Protein AF-A0AAE1X468-F1 (afdb_monomer_lite)

pLDDT: mean 74.74, std 22.72, range [33.03, 98.75]

Structure (mmCIF, N/CA/C/O backbone):
data_AF-A0AAE1X468-F1
#
_entry.id   AF-A0AAE1X468-F1
#
loop_
_atom_site.group_PDB
_atom_site.id
_atom_site.type_symbol
_atom_site.label_atom_id
_atom_site.label_alt_id
_atom_site.label_comp_id
_atom_site.label_asym_id
_atom_site.label_entity_id
_atom_site.label_seq_id
_atom_site.pdbx_PDB_ins_code
_atom_site.Cartn_x
_atom_site.Cartn_y
_atom_site.Cartn_z
_atom_site.occupancy
_atom_site.B_iso_or_equiv
_atom_site.auth_seq_id
_atom_site.auth_comp_id
_atom_site.auth_asym_id
_atom_site.auth_atom_id
_atom_site.pdbx_PDB_model_num
ATOM 1 N N . MET A 1 1 ? 7.692 57.044 27.450 1.00 42.44 1 MET A N 1
ATOM 2 C CA . MET A 1 1 ? 6.744 56.563 26.422 1.00 42.44 1 MET A CA 1
ATOM 3 C C . MET A 1 1 ? 7.397 55.374 25.726 1.00 42.44 1 MET A C 1
ATOM 5 O O . MET A 1 1 ? 8.553 55.527 25.346 1.00 42.44 1 MET A O 1
ATOM 9 N N . PRO A 1 2 ? 6.760 54.193 25.669 1.00 42.44 2 PRO A N 1
ATOM 10 C CA . PRO A 1 2 ? 7.365 52.987 25.099 1.00 42.44 2 PRO A CA 1
ATOM 11 C C . PRO A 1 2 ? 7.302 52.992 23.558 1.00 42.44 2 PRO A C 1
ATOM 13 O O . PRO A 1 2 ? 6.478 53.716 22.995 1.00 42.44 2 PRO A O 1
ATOM 16 N N . PRO A 1 3 ? 8.152 52.208 22.867 1.00 44.03 3 PRO A N 1
ATOM 17 C CA . PRO A 1 3 ? 8.140 52.124 21.415 1.00 44.03 3 PRO A CA 1
ATOM 18 C C . PRO A 1 3 ? 6.910 51.351 20.923 1.00 44.03 3 PRO A C 1
ATOM 20 O O . PRO A 1 3 ? 6.504 50.328 21.472 1.00 44.03 3 PRO A O 1
ATOM 23 N N . GLN A 1 4 ? 6.324 51.896 19.870 1.00 41.28 4 GLN A N 1
ATOM 24 C CA . GLN A 1 4 ? 5.120 51.452 19.186 1.00 41.28 4 GLN A CA 1
ATOM 25 C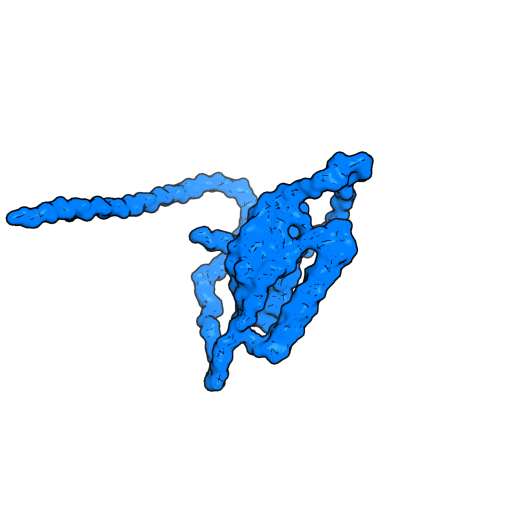 C . GLN A 1 4 ? 5.493 50.375 18.157 1.00 41.28 4 GLN A C 1
ATOM 27 O O . GLN A 1 4 ? 6.136 50.672 17.154 1.00 41.28 4 GLN A O 1
ATOM 32 N N . TRP A 1 5 ? 5.113 49.123 18.421 1.00 39.06 5 TRP A N 1
ATOM 33 C CA . TRP A 1 5 ? 5.248 48.016 17.472 1.00 39.06 5 TRP A CA 1
ATOM 34 C C . TRP A 1 5 ? 4.042 48.006 16.535 1.00 39.06 5 TRP A C 1
ATOM 36 O O . TRP A 1 5 ? 2.904 47.816 16.961 1.00 39.06 5 TRP A O 1
ATOM 46 N N . THR A 1 6 ? 4.288 48.247 15.252 1.00 44.56 6 THR A N 1
ATOM 47 C CA . THR A 1 6 ? 3.275 48.179 14.198 1.00 44.56 6 THR A CA 1
ATOM 48 C C . THR A 1 6 ? 3.091 46.714 13.799 1.00 44.56 6 THR A C 1
ATOM 50 O O . THR A 1 6 ? 4.005 46.097 13.258 1.00 44.56 6 THR A O 1
ATOM 53 N N . PHE A 1 7 ? 1.921 46.137 14.074 1.00 41.81 7 PHE A N 1
ATOM 54 C CA . PHE A 1 7 ? 1.548 44.818 13.563 1.00 41.81 7 PHE A CA 1
ATOM 55 C C . PHE A 1 7 ? 1.108 44.958 12.102 1.00 41.81 7 PHE A C 1
ATOM 57 O O . PHE A 1 7 ? 0.052 45.523 11.818 1.00 41.81 7 PHE A O 1
ATOM 64 N N . ILE A 1 8 ? 1.914 44.459 11.165 1.00 43.56 8 ILE A N 1
ATOM 65 C CA . ILE A 1 8 ? 1.507 44.319 9.763 1.00 43.56 8 ILE A CA 1
ATOM 66 C C . ILE A 1 8 ? 0.597 43.088 9.684 1.00 43.56 8 ILE A C 1
ATOM 68 O O . ILE A 1 8 ? 1.064 41.953 9.751 1.00 43.56 8 ILE A O 1
ATOM 72 N N . CYS A 1 9 ? -0.714 43.311 9.574 1.00 38.06 9 CYS A N 1
ATOM 73 C CA . CYS A 1 9 ? -1.663 42.267 9.194 1.00 38.06 9 CYS A CA 1
ATOM 74 C C . CYS A 1 9 ? -1.427 41.920 7.720 1.00 38.06 9 CYS A C 1
ATOM 76 O O . CYS A 1 9 ? -1.774 42.700 6.835 1.00 38.06 9 CYS A O 1
ATOM 78 N N . LEU A 1 10 ? -0.812 40.769 7.453 1.00 35.97 10 LEU A N 1
ATOM 79 C CA . LEU A 1 10 ? -0.697 40.236 6.102 1.00 35.97 10 LEU A CA 1
ATOM 80 C C . LEU A 1 10 ? -2.030 39.570 5.733 1.00 35.97 10 LEU A C 1
ATOM 82 O O . LEU A 1 10 ? -2.304 38.433 6.111 1.00 35.97 10 LEU A O 1
ATOM 86 N N . SER A 1 11 ? -2.885 40.307 5.033 1.00 38.88 11 SER A N 1
ATOM 87 C CA . SER A 1 11 ? -4.124 39.785 4.458 1.00 38.88 11 SER A CA 1
ATOM 88 C C . SER A 1 11 ? -3.787 38.791 3.341 1.00 38.88 11 SER A C 1
ATOM 90 O O . SER A 1 11 ? -3.246 39.181 2.307 1.00 38.88 11 SER A O 1
ATOM 92 N N . LEU A 1 12 ? -4.108 37.510 3.531 1.00 35.50 12 LEU A N 1
ATOM 93 C CA . LEU A 1 12 ? -4.087 36.506 2.465 1.00 35.50 12 LEU A CA 1
ATOM 94 C C . LEU A 1 12 ? -5.173 36.846 1.434 1.00 35.50 12 LEU A C 1
ATOM 96 O O . LEU A 1 12 ? -6.367 36.751 1.713 1.00 35.50 12 LEU A O 1
ATOM 100 N N . ILE A 1 13 ? -4.754 37.258 0.238 1.00 43.00 13 ILE A N 1
ATOM 101 C CA . ILE A 1 13 ? -5.633 37.406 -0.923 1.00 43.00 13 ILE A CA 1
ATOM 102 C C . ILE A 1 13 ? -5.867 36.001 -1.490 1.00 43.00 13 ILE A C 1
ATOM 104 O O . ILE A 1 13 ? -4.967 35.420 -2.093 1.00 43.00 13 ILE A O 1
ATOM 108 N N . LEU A 1 14 ? -7.072 35.448 -1.312 1.00 38.28 14 LEU A N 1
ATOM 109 C CA . LEU A 1 14 ? -7.524 34.309 -2.114 1.00 38.28 14 LEU A CA 1
ATOM 110 C C . LEU A 1 14 ? -7.762 34.804 -3.547 1.00 38.28 14 LEU A C 1
ATOM 112 O O . LEU A 1 14 ? -8.761 35.465 -3.828 1.00 38.28 14 LEU A O 1
ATOM 116 N N . ALA A 1 15 ? -6.852 34.480 -4.463 1.00 37.88 15 ALA A N 1
ATOM 117 C CA . ALA A 1 15 ? -7.137 34.567 -5.887 1.00 37.88 15 ALA A CA 1
ATOM 118 C C . ALA A 1 15 ? -8.030 33.378 -6.270 1.00 37.88 15 ALA A C 1
ATOM 120 O O . ALA A 1 15 ? -7.581 32.234 -6.308 1.00 37.88 15 ALA A O 1
ATOM 121 N N . ALA A 1 16 ? -9.309 33.642 -6.534 1.00 39.78 16 ALA A N 1
ATOM 122 C CA . ALA A 1 16 ? -10.191 32.669 -7.161 1.00 39.78 16 ALA A CA 1
ATOM 123 C C . ALA A 1 16 ? -9.706 32.427 -8.599 1.00 39.78 16 ALA A C 1
ATOM 125 O O . ALA A 1 16 ? -9.829 33.302 -9.458 1.00 39.78 16 ALA A O 1
ATOM 126 N N . VAL A 1 17 ? -9.135 31.253 -8.870 1.00 41.22 17 VAL A N 1
ATOM 127 C CA . VAL A 1 17 ? -8.825 30.836 -10.240 1.00 41.22 17 VAL A CA 1
ATOM 128 C C . VAL A 1 17 ? -10.132 30.381 -10.882 1.00 41.22 17 VAL A C 1
ATOM 130 O O . VAL A 1 17 ? -10.684 29.340 -10.535 1.00 41.22 17 VAL A O 1
ATOM 133 N N . SER A 1 18 ? -10.656 31.195 -11.798 1.00 38.56 18 SER A N 1
ATOM 134 C CA . SER A 1 18 ? -11.776 30.821 -12.658 1.00 38.56 18 SER A CA 1
ATOM 135 C C . SER A 1 18 ? -11.296 29.745 -13.635 1.00 38.56 18 SER A C 1
ATOM 137 O O . SER A 1 18 ? -10.406 29.993 -14.449 1.00 38.56 18 SER A O 1
ATOM 139 N N . SER A 1 19 ? -11.833 28.530 -13.522 1.00 44.03 19 SER A N 1
ATOM 140 C CA . SER A 1 19 ? -11.523 27.438 -14.444 1.00 44.03 19 SER A CA 1
ATOM 141 C C . SER A 1 19 ? -12.116 27.741 -15.821 1.00 44.03 19 SER A C 1
ATOM 143 O O . SER A 1 19 ? -13.334 27.810 -15.979 1.00 44.03 19 SER A O 1
ATOM 145 N N . ALA A 1 20 ? -11.250 27.918 -16.818 1.00 38.88 20 ALA A N 1
ATOM 146 C CA . ALA A 1 20 ? -11.650 27.912 -18.217 1.00 38.88 20 ALA A CA 1
ATOM 147 C C . ALA A 1 20 ? -12.094 26.494 -18.625 1.00 38.88 20 ALA A C 1
ATOM 149 O O . ALA A 1 20 ? -11.427 25.507 -18.314 1.00 38.88 20 ALA A O 1
ATOM 150 N N . ASP A 1 21 ? -13.238 26.429 -19.306 1.00 43.47 21 ASP A N 1
ATOM 151 C CA . ASP A 1 21 ? -13.926 25.235 -19.806 1.00 43.47 21 ASP A CA 1
ATOM 152 C C . ASP A 1 21 ? -13.025 24.427 -20.764 1.00 43.47 21 ASP A C 1
ATOM 154 O O . ASP A 1 21 ? -12.811 24.817 -21.914 1.00 43.47 21 ASP A O 1
ATOM 158 N N . VAL A 1 22 ? -12.485 23.296 -20.297 1.00 41.78 22 VAL A N 1
ATOM 159 C CA . VAL A 1 22 ? -11.867 22.276 -21.157 1.00 41.78 22 VAL A CA 1
ATOM 160 C C . VAL A 1 22 ? -12.915 21.204 -21.428 1.00 41.78 22 VAL A C 1
ATOM 162 O O . VAL A 1 22 ? -13.177 20.327 -20.605 1.00 41.78 22 VAL A O 1
ATOM 165 N N . ARG A 1 23 ? -13.506 21.265 -22.622 1.00 43.75 23 ARG A N 1
ATOM 166 C CA . ARG A 1 23 ? -14.440 20.262 -23.141 1.00 43.75 23 ARG A CA 1
ATOM 167 C C . ARG A 1 23 ? -13.700 18.987 -23.547 1.00 43.75 23 ARG A C 1
ATOM 169 O O . ARG A 1 23 ? -13.441 18.753 -24.723 1.00 43.75 23 ARG A O 1
ATOM 176 N N . GLY A 1 24 ? -13.374 18.156 -22.565 1.00 38.41 24 GLY A N 1
ATOM 177 C CA . GLY A 1 24 ? -13.164 16.720 -22.743 1.00 38.41 24 GLY A CA 1
ATOM 178 C C . GLY A 1 24 ? -14.379 15.981 -22.188 1.00 38.41 24 GLY A C 1
ATOM 179 O O . GLY A 1 24 ? -14.951 16.426 -21.197 1.00 38.41 24 GLY A O 1
ATOM 180 N N . ALA A 1 25 ? -14.804 14.884 -22.817 1.00 45.06 25 ALA A N 1
ATOM 181 C CA . ALA A 1 25 ? -15.864 14.017 -22.302 1.00 45.06 25 ALA A CA 1
ATOM 182 C C . ALA A 1 25 ? -15.418 13.379 -20.971 1.00 45.06 25 ALA A C 1
ATOM 184 O O . ALA A 1 25 ? -14.915 12.259 -20.930 1.00 45.06 25 ALA A O 1
ATOM 185 N N . GLY A 1 26 ? -15.526 14.140 -19.884 1.00 39.47 26 GLY A N 1
ATOM 186 C CA . GLY A 1 26 ? -15.198 13.706 -18.542 1.00 39.47 26 GLY A CA 1
ATOM 187 C C . GLY A 1 26 ? -16.310 12.812 -18.028 1.00 39.47 26 GLY A C 1
ATOM 188 O O . GLY A 1 26 ? -17.446 13.256 -17.864 1.00 39.47 26 GLY A O 1
ATOM 189 N N . HIS A 1 27 ? -15.984 11.554 -17.747 1.00 47.38 27 HIS A N 1
ATOM 190 C CA . HIS A 1 27 ? -16.788 10.762 -16.831 1.00 47.38 27 HIS A CA 1
ATOM 191 C C . HIS A 1 27 ? -16.811 11.500 -15.491 1.00 47.38 27 HIS A C 1
ATOM 193 O O . HIS A 1 27 ? -15.817 11.532 -14.768 1.00 47.38 27 HIS A O 1
ATOM 199 N N . THR A 1 28 ? -17.934 12.139 -15.172 1.00 39.38 28 THR A N 1
ATOM 200 C CA . THR A 1 28 ? -18.161 12.718 -13.852 1.00 39.38 28 THR A CA 1
ATOM 201 C C . THR A 1 28 ? -18.255 11.566 -12.863 1.00 39.38 28 THR A C 1
ATOM 203 O O . THR A 1 28 ? -19.292 10.910 -12.778 1.00 39.38 28 THR A O 1
ATOM 206 N N . VAL A 1 29 ? -17.169 11.282 -12.144 1.00 52.25 29 VAL A N 1
ATOM 207 C CA . VAL A 1 29 ? -17.227 10.438 -10.950 1.00 52.25 29 VAL A CA 1
ATOM 208 C C . VAL A 1 29 ? -17.907 11.289 -9.879 1.00 52.25 29 VAL A C 1
ATOM 210 O O . VAL A 1 29 ? -17.339 12.312 -9.488 1.00 52.25 29 VAL A O 1
ATOM 213 N N . PRO A 1 30 ? -19.132 10.958 -9.433 1.00 47.38 30 PRO A N 1
ATOM 214 C CA . PRO A 1 30 ? -19.770 11.708 -8.367 1.00 47.38 30 PRO A CA 1
ATOM 215 C C . PRO A 1 30 ? -18.954 11.497 -7.091 1.00 47.38 30 PRO A C 1
ATOM 217 O O . PRO A 1 30 ? -19.006 10.434 -6.474 1.00 47.38 30 PRO A O 1
ATOM 220 N N . LEU A 1 31 ? -18.173 12.504 -6.705 1.00 50.84 31 LEU A N 1
ATOM 221 C CA . LEU A 1 31 ? -17.529 12.518 -5.401 1.00 50.84 31 LEU A CA 1
ATOM 222 C C . LEU A 1 31 ? -18.628 12.656 -4.357 1.00 50.84 31 LEU A C 1
ATOM 224 O O . LEU A 1 31 ? -19.382 13.631 -4.359 1.00 50.84 31 LEU A O 1
ATOM 228 N N . ARG A 1 32 ? -18.743 11.667 -3.472 1.00 56.59 32 ARG A N 1
ATOM 229 C CA . ARG A 1 32 ? -19.608 11.791 -2.304 1.00 56.59 32 ARG A CA 1
ATOM 230 C C . ARG A 1 32 ? -19.012 12.850 -1.382 1.00 56.59 32 ARG A C 1
ATOM 232 O O . ARG A 1 32 ? -18.016 12.617 -0.712 1.00 56.59 32 ARG A O 1
ATOM 239 N N . THR A 1 33 ? -19.621 14.031 -1.386 1.00 56.31 33 THR A N 1
ATOM 240 C CA . THR A 1 33 ? -19.250 15.169 -0.529 1.00 56.31 33 THR A CA 1
ATOM 241 C C . THR A 1 33 ? -19.993 15.169 0.806 1.00 56.31 33 THR A C 1
ATOM 243 O O . THR A 1 33 ? -19.674 15.954 1.696 1.00 56.31 33 THR A O 1
ATOM 246 N N . THR A 1 34 ? -20.982 14.289 0.968 1.00 57.72 34 THR A N 1
ATOM 247 C CA . THR A 1 34 ? -21.668 14.054 2.240 1.00 57.72 34 THR A CA 1
ATOM 248 C C . THR A 1 34 ? -20.903 13.007 3.050 1.00 57.72 34 THR A C 1
ATOM 250 O O . THR A 1 34 ? -20.684 11.917 2.516 1.00 57.72 34 THR A O 1
ATOM 253 N N . PRO A 1 35 ? -20.536 13.283 4.317 1.00 60.53 35 PRO A N 1
ATOM 254 C CA . PRO A 1 35 ? -19.863 12.313 5.176 1.00 60.53 35 PRO A CA 1
ATOM 255 C C . PRO A 1 35 ? -20.637 10.991 5.244 1.00 60.53 35 PRO A C 1
ATOM 257 O O . PRO A 1 35 ? -21.816 10.972 5.608 1.00 60.53 35 PRO A O 1
ATOM 260 N N . GLU A 1 36 ? -19.984 9.881 4.899 1.00 62.19 36 GLU A N 1
ATOM 261 C CA . GLU A 1 36 ? -20.547 8.535 5.037 1.00 62.19 36 GLU A CA 1
ATOM 262 C C . GLU A 1 36 ? -20.460 8.064 6.490 1.00 62.19 36 GLU A C 1
ATOM 264 O O . GLU A 1 36 ? -19.663 7.203 6.845 1.00 62.19 36 GLU A O 1
ATOM 269 N N . GLY A 1 37 ? -21.280 8.659 7.356 1.00 64.94 37 GLY A N 1
ATOM 270 C CA . GLY A 1 37 ? -21.310 8.313 8.774 1.00 64.94 37 GLY A CA 1
ATOM 271 C C . GLY A 1 37 ? -20.012 8.640 9.527 1.00 64.94 37 GLY A C 1
ATOM 272 O O . GLY A 1 37 ? -18.998 9.045 8.967 1.00 64.94 37 GLY A O 1
ATOM 273 N N . ASN A 1 38 ? -20.066 8.499 10.849 1.00 74.62 38 ASN A N 1
ATOM 274 C CA . ASN A 1 38 ? -18.897 8.663 11.709 1.00 74.62 38 ASN A CA 1
ATOM 275 C C . ASN A 1 38 ? -18.223 7.304 11.916 1.00 74.62 38 ASN A C 1
ATOM 277 O O . ASN A 1 38 ? -18.918 6.292 12.044 1.00 74.62 38 ASN A O 1
ATOM 281 N N . LEU A 1 39 ? -16.892 7.290 12.047 1.00 77.50 39 LEU A N 1
ATOM 282 C CA . LEU A 1 39 ? -16.184 6.130 12.592 1.00 77.50 39 LEU A CA 1
ATOM 283 C C . LEU A 1 39 ? -16.781 5.794 13.962 1.00 77.50 39 LEU A C 1
ATOM 285 O O . LEU A 1 39 ? -16.898 6.660 14.833 1.00 77.50 39 LEU A O 1
ATOM 289 N N . ARG A 1 40 ? -17.220 4.546 14.134 1.00 75.12 40 ARG A N 1
ATOM 290 C CA . ARG A 1 40 ? -17.888 4.103 15.359 1.00 75.12 40 ARG A CA 1
ATOM 291 C C . ARG A 1 40 ? -16.925 3.291 16.205 1.00 75.12 40 ARG A C 1
ATOM 293 O O . ARG A 1 40 ? -16.312 2.350 15.717 1.00 75.12 40 ARG A O 1
ATOM 300 N N . MET A 1 41 ? -16.829 3.639 17.482 1.00 81.00 41 MET A N 1
ATOM 301 C CA . MET A 1 41 ? -16.187 2.779 18.469 1.00 81.00 41 MET A CA 1
ATOM 302 C C . MET A 1 41 ? -17.142 1.641 18.834 1.00 81.00 41 MET A C 1
ATOM 304 O O . MET A 1 41 ? -18.357 1.839 18.900 1.00 81.00 41 MET A O 1
ATOM 308 N N . ARG A 1 42 ? -16.591 0.451 19.072 1.00 79.69 42 ARG A N 1
ATOM 309 C CA . ARG A 1 42 ? -17.333 -0.671 19.652 1.00 79.69 42 ARG A CA 1
ATOM 310 C C . ARG A 1 42 ? -17.553 -0.409 21.142 1.00 79.69 42 ARG A C 1
ATOM 312 O O . ARG A 1 42 ? -16.624 0.002 21.837 1.00 79.69 42 ARG A O 1
ATOM 319 N N . ASP A 1 43 ? -18.763 -0.663 21.633 1.00 84.31 43 ASP A N 1
ATOM 320 C CA . ASP A 1 43 ? -19.104 -0.430 23.038 1.00 84.31 43 ASP A CA 1
ATOM 321 C C . ASP A 1 43 ? -18.176 -1.222 23.972 1.00 84.31 43 ASP A C 1
ATOM 323 O O . ASP A 1 43 ? -18.035 -2.439 23.854 1.00 84.31 43 ASP A O 1
ATOM 327 N N . GLY A 1 44 ? -17.522 -0.515 24.897 1.00 86.56 44 GLY A N 1
ATOM 328 C CA . GLY A 1 44 ? -16.625 -1.114 25.890 1.00 86.56 44 GLY A CA 1
ATOM 329 C C . GLY A 1 44 ? -15.291 -1.648 25.350 1.00 86.56 44 GLY A C 1
ATOM 330 O O . GLY A 1 44 ? -14.561 -2.277 26.113 1.00 86.56 44 GLY A O 1
ATOM 331 N N . ALA A 1 45 ? -14.946 -1.402 24.080 1.00 86.88 45 ALA A N 1
ATOM 332 C CA . ALA A 1 45 ? -13.689 -1.845 23.476 1.00 86.88 45 ALA A CA 1
ATOM 333 C C . ALA A 1 45 ? -12.825 -0.661 22.995 1.00 86.88 45 ALA A C 1
ATOM 335 O O . ALA A 1 45 ? -13.361 0.365 22.568 1.00 86.88 45 ALA A O 1
ATOM 336 N N . PRO A 1 46 ? -11.482 -0.780 23.037 1.00 90.69 46 PRO A N 1
ATOM 337 C CA . PRO A 1 46 ? -10.605 0.232 22.465 1.00 90.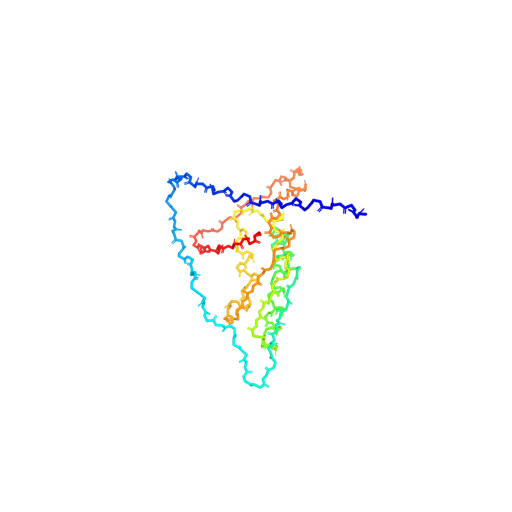69 46 PRO A CA 1
ATOM 338 C C . PRO A 1 46 ? -10.777 0.293 20.944 1.00 90.69 46 PRO A C 1
ATOM 340 O O . PRO A 1 46 ? -10.938 -0.737 20.286 1.00 90.69 46 PRO A O 1
ATOM 343 N N . PHE A 1 47 ? -10.692 1.501 20.390 1.00 93.19 47 PHE A N 1
ATOM 344 C CA . PHE A 1 47 ? -10.626 1.699 18.946 1.00 93.19 47 PHE A CA 1
ATOM 345 C C . PHE A 1 47 ? -9.233 1.324 18.444 1.00 93.19 47 PHE A C 1
ATOM 347 O O . PHE A 1 47 ? -8.235 1.869 18.921 1.00 93.19 47 PHE A O 1
ATOM 354 N N . LYS A 1 48 ? -9.160 0.382 17.505 1.00 95.31 48 LYS A N 1
ATOM 355 C CA . LYS A 1 48 ? -7.895 -0.150 16.993 1.00 95.31 48 LYS A CA 1
ATOM 356 C C . LYS A 1 48 ? -7.583 0.411 15.615 1.00 95.31 48 LYS A C 1
ATOM 358 O O . LYS A 1 48 ? -8.408 0.332 14.709 1.00 95.31 48 LYS A O 1
ATOM 363 N N . ILE A 1 49 ? -6.362 0.909 15.458 1.00 96.38 49 ILE A N 1
ATOM 364 C CA . ILE A 1 49 ? -5.830 1.399 14.188 1.00 96.38 49 ILE A CA 1
ATOM 365 C C . ILE A 1 49 ? -4.664 0.498 13.792 1.00 96.38 49 ILE A C 1
ATOM 367 O O . ILE A 1 49 ? -3.727 0.338 14.572 1.00 96.38 49 ILE A O 1
ATOM 371 N N . ALA A 1 50 ? -4.722 -0.084 12.597 1.00 98.00 50 ALA A N 1
ATOM 372 C CA . ALA A 1 50 ? -3.567 -0.736 11.989 1.00 98.00 50 ALA A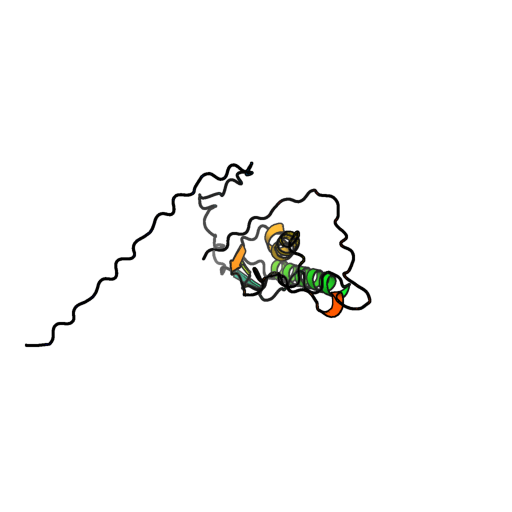 CA 1
ATOM 373 C C . ALA A 1 50 ? -2.804 0.271 11.123 1.00 98.00 50 ALA A C 1
ATOM 375 O O . ALA A 1 50 ? -3.414 1.053 10.392 1.00 98.00 50 ALA A O 1
ATOM 376 N N . LEU A 1 51 ? -1.478 0.245 11.223 1.00 98.31 51 LEU A N 1
ATOM 377 C CA . LEU A 1 51 ? -0.580 1.131 10.492 1.00 98.31 51 LEU A CA 1
ATOM 378 C C . LEU A 1 51 ? 0.266 0.297 9.533 1.00 98.31 51 LEU A C 1
ATOM 380 O O . LEU A 1 51 ? 0.887 -0.678 9.958 1.00 98.31 51 LEU A O 1
ATOM 384 N N . PHE A 1 52 ? 0.300 0.700 8.268 1.00 98.50 52 PHE A N 1
ATOM 385 C CA . PHE A 1 52 ? 1.195 0.150 7.252 1.00 98.50 52 PHE A CA 1
ATOM 386 C C . PHE A 1 52 ? 1.998 1.292 6.634 1.00 98.50 52 PHE A C 1
ATOM 388 O O . PHE A 1 52 ? 1.464 2.381 6.448 1.00 98.50 52 PHE A O 1
ATOM 395 N N . ALA A 1 53 ? 3.271 1.066 6.345 1.00 97.06 53 ALA A N 1
ATOM 396 C CA . ALA A 1 53 ? 4.194 2.074 5.833 1.00 97.06 53 ALA A CA 1
ATOM 397 C C . ALA A 1 53 ? 5.176 1.405 4.872 1.00 97.06 53 ALA A C 1
ATOM 399 O O . ALA A 1 53 ? 5.381 0.193 5.002 1.00 97.06 53 ALA A O 1
ATOM 400 N N . ASP A 1 54 ? 5.749 2.182 3.951 1.00 97.44 54 ASP A N 1
ATOM 401 C CA . ASP A 1 54 ? 6.889 1.772 3.121 1.00 97.44 54 ASP A CA 1
ATOM 402 C C . ASP A 1 54 ? 6.636 0.424 2.424 1.00 97.44 54 ASP A C 1
ATOM 404 O O . ASP A 1 54 ? 7.445 -0.505 2.471 1.00 97.44 54 ASP A O 1
ATOM 408 N N . LEU A 1 55 ? 5.448 0.284 1.828 1.00 97.62 55 LEU A N 1
ATOM 409 C CA . LEU A 1 55 ? 5.029 -0.961 1.188 1.00 97.62 55 LEU A CA 1
ATOM 410 C C . LEU A 1 55 ? 5.652 -1.137 -0.197 1.00 97.62 55 LEU A C 1
ATOM 412 O O . LEU A 1 55 ? 5.825 -2.281 -0.613 1.00 97.62 55 LEU A O 1
ATOM 416 N N . HIS A 1 56 ? 5.948 -0.031 -0.892 1.00 96.94 56 HIS A N 1
ATOM 417 C CA . HIS A 1 56 ? 6.648 -0.015 -2.179 1.00 96.94 56 HIS A CA 1
ATOM 418 C C . HIS A 1 56 ? 6.058 -0.969 -3.234 1.00 96.94 56 HIS A C 1
ATOM 420 O O . HIS A 1 56 ? 6.779 -1.644 -3.972 1.00 96.94 56 HIS A O 1
ATOM 426 N N . PHE A 1 57 ? 4.725 -1.013 -3.347 1.00 95.88 57 PHE A N 1
ATOM 427 C CA . PHE A 1 57 ? 4.087 -1.851 -4.362 1.00 95.88 57 PHE A CA 1
ATOM 428 C C . PHE A 1 57 ? 4.542 -1.450 -5.767 1.00 95.88 57 PHE A C 1
ATOM 430 O O . PHE A 1 57 ? 4.555 -0.263 -6.112 1.00 95.88 57 PHE A O 1
ATOM 437 N N . GLY A 1 58 ? 4.865 -2.453 -6.586 1.00 92.44 58 GLY A N 1
ATOM 438 C CA . GLY A 1 58 ? 5.340 -2.267 -7.957 1.00 92.44 58 GLY A CA 1
ATOM 439 C C . GLY A 1 58 ? 6.834 -1.994 -8.102 1.00 92.44 58 GLY A C 1
ATOM 440 O O . GLY A 1 58 ? 7.260 -1.591 -9.184 1.00 92.44 58 GLY A O 1
ATOM 441 N N . GLU A 1 59 ? 7.622 -2.218 -7.051 1.00 92.25 59 GLU A N 1
ATOM 442 C CA . GLU A 1 59 ? 9.081 -2.290 -7.150 1.00 92.25 59 GLU A CA 1
ATOM 443 C C . GLU A 1 59 ? 9.527 -3.498 -7.995 1.00 92.25 59 GLU A C 1
ATOM 445 O O . GLU A 1 59 ? 9.008 -4.605 -7.857 1.00 92.25 59 GLU A O 1
ATOM 450 N N . ASP A 1 60 ? 10.479 -3.273 -8.902 1.00 89.62 60 ASP A N 1
ATOM 451 C CA . ASP A 1 60 ? 11.089 -4.242 -9.812 1.00 89.62 60 ASP A CA 1
ATOM 452 C C . ASP A 1 60 ? 10.074 -5.146 -10.526 1.00 89.62 60 ASP A C 1
ATOM 454 O O . ASP A 1 60 ? 10.282 -6.353 -10.706 1.00 89.62 60 ASP A O 1
ATOM 458 N N . ALA A 1 61 ? 8.966 -4.548 -10.975 1.00 87.75 61 ALA A N 1
ATOM 459 C CA . ALA A 1 61 ? 7.819 -5.249 -11.554 1.00 87.75 61 ALA A CA 1
ATOM 460 C C . ALA A 1 61 ? 8.134 -6.064 -12.827 1.00 87.75 61 ALA A C 1
ATOM 462 O O . ALA A 1 61 ? 7.336 -6.902 -13.246 1.00 87.75 61 ALA A O 1
ATOM 463 N N . TRP A 1 62 ? 9.280 -5.817 -13.465 1.00 83.38 62 TRP A N 1
ATOM 464 C CA . TRP A 1 62 ? 9.775 -6.571 -14.625 1.00 83.38 62 TRP A CA 1
ATOM 465 C C . TRP A 1 62 ? 10.588 -7.820 -14.251 1.00 83.38 62 TRP A C 1
ATOM 467 O O . TRP A 1 62 ? 11.041 -8.541 -15.140 1.00 83.38 62 TRP A O 1
ATOM 477 N N . THR A 1 63 ? 10.800 -8.078 -12.960 1.00 85.62 63 THR A N 1
ATOM 478 C CA . THR A 1 63 ? 11.480 -9.272 -12.443 1.00 85.62 63 THR A CA 1
ATOM 479 C C . THR A 1 63 ? 10.476 -10.238 -11.811 1.00 85.62 63 THR A C 1
ATOM 481 O O . THR A 1 63 ? 9.336 -9.879 -11.538 1.00 85.62 63 THR A O 1
ATOM 484 N N . GLU A 1 64 ? 10.891 -11.474 -11.519 1.00 89.00 64 GLU A N 1
ATOM 485 C CA . GLU A 1 64 ? 10.073 -12.391 -10.705 1.00 89.00 64 GLU A CA 1
ATOM 486 C C . GLU A 1 64 ? 10.083 -12.033 -9.208 1.00 89.00 64 GLU A C 1
ATOM 488 O O . GLU A 1 64 ? 9.226 -12.488 -8.449 1.00 89.00 64 GLU A O 1
ATOM 493 N N . TRP A 1 65 ? 11.069 -11.250 -8.761 1.00 93.56 65 TRP A N 1
ATOM 494 C CA . TRP A 1 65 ? 11.260 -10.943 -7.347 1.00 93.56 65 TRP A CA 1
ATOM 495 C C . TRP A 1 65 ? 10.245 -9.911 -6.846 1.00 93.56 65 TRP A C 1
ATOM 497 O O . TRP A 1 65 ? 9.599 -10.172 -5.830 1.00 93.56 65 TRP A O 1
ATOM 507 N N . GLY A 1 66 ? 10.068 -8.804 -7.576 1.00 92.75 66 GLY A N 1
ATOM 508 C CA . GLY A 1 66 ? 9.195 -7.684 -7.202 1.00 92.75 66 GLY A CA 1
ATOM 509 C C . GLY A 1 66 ? 7.742 -8.097 -6.950 1.00 92.75 66 GLY A C 1
ATOM 510 O O . GLY A 1 66 ? 7.271 -8.020 -5.813 1.00 92.75 66 GLY A O 1
ATOM 511 N N . PRO A 1 67 ? 7.051 -8.698 -7.941 1.00 93.25 67 PRO A N 1
ATOM 512 C CA . PRO A 1 67 ? 5.683 -9.188 -7.771 1.00 93.25 67 PRO A CA 1
ATOM 513 C C . PRO A 1 67 ? 5.524 -10.199 -6.626 1.00 93.25 67 PRO A C 1
ATOM 515 O O . PRO A 1 67 ? 4.451 -10.309 -6.029 1.00 93.25 67 PRO A O 1
ATOM 518 N N . ARG A 1 68 ? 6.583 -10.950 -6.287 1.00 97.19 68 ARG A N 1
ATOM 519 C CA . ARG A 1 68 ? 6.551 -11.864 -5.140 1.00 97.19 68 ARG A CA 1
ATOM 520 C C . ARG A 1 68 ? 6.559 -11.113 -3.810 1.00 97.19 68 ARG A C 1
ATOM 522 O O . ARG A 1 68 ? 5.917 -11.585 -2.873 1.00 97.19 68 ARG A O 1
ATOM 529 N N . GLN A 1 69 ? 7.235 -9.969 -3.720 1.00 97.88 69 GLN A N 1
ATOM 530 C CA . GLN A 1 69 ? 7.184 -9.127 -2.523 1.00 97.88 69 GLN A CA 1
ATOM 531 C C . GLN A 1 69 ? 5.809 -8.497 -2.341 1.00 97.88 69 GLN A C 1
ATOM 533 O O . GLN A 1 69 ? 5.263 -8.587 -1.245 1.00 97.88 69 GLN A O 1
ATOM 538 N N . ASP A 1 70 ? 5.186 -8.010 -3.414 1.00 97.12 70 ASP A N 1
ATOM 539 C CA . ASP A 1 70 ? 3.816 -7.489 -3.358 1.00 97.12 70 ASP A CA 1
ATOM 540 C C . ASP A 1 70 ? 2.830 -8.543 -2.810 1.00 97.12 70 ASP A C 1
ATOM 542 O O . ASP A 1 70 ? 1.992 -8.255 -1.951 1.00 97.12 70 ASP A O 1
ATOM 546 N N . VAL A 1 71 ? 2.951 -9.804 -3.255 1.00 98.06 71 VAL A N 1
ATOM 547 C CA . VAL A 1 71 ? 2.150 -10.931 -2.735 1.00 98.06 71 VAL A CA 1
ATOM 548 C C . VAL A 1 71 ? 2.441 -11.203 -1.256 1.00 98.06 71 VAL A C 1
ATOM 550 O O . VAL A 1 71 ? 1.508 -11.421 -0.478 1.00 98.06 71 VAL A O 1
ATOM 553 N N . ASN A 1 72 ? 3.710 -11.174 -0.842 1.00 98.44 72 ASN A N 1
ATOM 554 C CA . ASN A 1 72 ? 4.093 -11.370 0.557 1.00 98.44 72 ASN A CA 1
ATOM 555 C C . ASN A 1 72 ? 3.531 -10.258 1.456 1.00 98.44 72 ASN A C 1
ATOM 557 O O . ASN A 1 72 ? 2.966 -10.556 2.511 1.00 98.44 72 ASN A O 1
ATOM 561 N N . SER A 1 73 ? 3.618 -8.999 1.018 1.00 98.44 73 SER A N 1
ATOM 562 C CA . SER A 1 73 ? 3.054 -7.835 1.707 1.00 98.44 73 SER A CA 1
ATOM 563 C C . SER A 1 73 ? 1.541 -7.968 1.870 1.00 98.44 73 SER A C 1
ATOM 565 O O . SER A 1 73 ? 1.027 -7.798 2.977 1.00 98.44 73 SER A O 1
ATOM 567 N N . VAL A 1 74 ? 0.817 -8.376 0.817 1.00 98.56 74 VAL A N 1
ATOM 568 C CA . VAL A 1 74 ? -0.620 -8.704 0.911 1.00 98.56 74 VAL A CA 1
ATOM 569 C C . VAL A 1 74 ? -0.878 -9.788 1.958 1.00 98.56 74 VAL A C 1
ATOM 571 O O . VAL A 1 74 ? -1.795 -9.640 2.768 1.00 98.56 74 VAL A O 1
ATOM 574 N N . GLY A 1 75 ? -0.073 -10.853 1.976 1.00 98.56 75 GLY A N 1
ATOM 575 C CA . GLY A 1 75 ? -0.195 -11.943 2.944 1.00 98.56 75 GLY A CA 1
ATOM 576 C C . GLY A 1 75 ? -0.029 -11.480 4.393 1.00 98.56 75 GLY A C 1
ATOM 577 O O . GLY A 1 75 ? -0.868 -11.792 5.241 1.00 98.56 75 GLY A O 1
ATOM 578 N N . VAL A 1 76 ? 1.009 -10.690 4.677 1.00 98.56 76 VAL A N 1
ATOM 579 C CA . VAL A 1 76 ? 1.268 -10.151 6.023 1.00 98.56 76 VAL A CA 1
ATOM 580 C C . VAL A 1 76 ? 0.166 -9.185 6.446 1.00 98.56 76 VAL A C 1
ATOM 582 O O . VAL A 1 76 ? -0.385 -9.336 7.538 1.00 98.56 76 VAL A O 1
ATOM 585 N N . MET A 1 77 ? -0.212 -8.237 5.583 1.00 98.75 77 MET A N 1
ATOM 586 C CA . MET A 1 77 ? -1.305 -7.304 5.865 1.00 98.75 77 MET A CA 1
ATOM 587 C C . MET A 1 77 ? -2.606 -8.058 6.157 1.00 98.75 77 MET A C 1
ATOM 589 O O . MET A 1 77 ? -3.261 -7.800 7.164 1.00 98.75 77 MET A O 1
ATOM 593 N N . ALA A 1 78 ? -2.966 -9.037 5.323 1.00 98.56 78 ALA A N 1
ATOM 594 C CA . ALA A 1 78 ? -4.162 -9.849 5.515 1.00 98.56 78 ALA A CA 1
ATOM 595 C C . ALA A 1 78 ? -4.156 -10.591 6.861 1.00 98.56 78 ALA A C 1
ATOM 597 O O . ALA A 1 78 ? -5.168 -10.558 7.565 1.00 98.56 78 ALA A O 1
ATOM 598 N N . ALA A 1 79 ? -3.028 -11.204 7.231 1.00 98.62 79 ALA A N 1
ATOM 599 C CA . ALA A 1 79 ? -2.879 -11.929 8.490 1.00 98.62 79 ALA A CA 1
ATOM 600 C C . ALA A 1 79 ? -2.992 -11.004 9.714 1.00 98.62 79 ALA A C 1
ATOM 602 O O . ALA A 1 79 ? -3.661 -11.347 10.690 1.00 98.62 79 ALA A O 1
ATOM 603 N N . VAL A 1 80 ? -2.389 -9.811 9.659 1.00 98.50 80 VAL A N 1
ATOM 604 C CA . VAL A 1 80 ? -2.509 -8.799 10.722 1.00 98.50 80 VAL A CA 1
ATOM 605 C C . VAL A 1 80 ? -3.959 -8.342 10.869 1.00 98.50 80 VAL A C 1
ATOM 607 O O . VAL A 1 80 ? -4.487 -8.339 11.978 1.00 98.50 80 VAL A O 1
ATOM 610 N N . LEU A 1 81 ? -4.628 -7.998 9.765 1.00 98.38 81 LEU A N 1
ATOM 611 C CA . LEU A 1 81 ? -6.013 -7.521 9.803 1.00 98.38 81 LEU A CA 1
ATOM 612 C C . LEU A 1 81 ? -6.993 -8.600 10.283 1.00 98.38 81 LEU A C 1
ATOM 614 O O . LEU A 1 81 ? -7.954 -8.282 10.980 1.00 98.38 81 LEU A O 1
ATOM 618 N N . GLU A 1 82 ? -6.751 -9.867 9.942 1.00 97.81 82 GLU A N 1
ATOM 619 C CA . GLU A 1 82 ? -7.544 -11.001 10.426 1.00 97.81 82 GLU A CA 1
ATOM 620 C C . GLU A 1 82 ? -7.358 -11.235 11.928 1.00 97.81 82 GLU A C 1
ATOM 622 O O . GLU A 1 82 ? -8.336 -11.406 12.656 1.00 97.81 82 GLU A O 1
ATOM 627 N N . LYS A 1 83 ? -6.113 -11.205 12.408 1.00 98.06 83 LYS A N 1
ATOM 628 C CA . LYS A 1 83 ? -5.803 -11.462 13.814 1.00 98.06 83 LYS A CA 1
ATOM 629 C C . LYS A 1 83 ? -6.243 -10.316 14.719 1.00 98.06 83 LYS A C 1
ATOM 631 O O . LYS A 1 83 ? -6.892 -10.540 15.740 1.00 98.06 83 LYS A O 1
ATOM 636 N N . GLU A 1 84 ? -5.888 -9.092 14.347 1.00 96.75 84 GLU A N 1
ATOM 637 C CA . GLU A 1 84 ? -6.060 -7.924 15.205 1.00 96.75 84 GLU A CA 1
ATOM 638 C C . GLU A 1 84 ? -7.439 -7.283 15.061 1.00 96.75 84 GLU A C 1
ATOM 640 O O . GLU A 1 84 ? -7.859 -6.583 15.979 1.00 96.75 84 GLU A O 1
ATOM 645 N N . GLN A 1 85 ? -8.177 -7.529 13.971 1.00 95.12 85 GLN A N 1
ATOM 646 C CA . GLN A 1 85 ? -9.519 -6.972 13.726 1.00 95.12 85 GLN A CA 1
ATOM 647 C C . GLN A 1 85 ? -9.611 -5.466 14.072 1.00 95.12 85 GLN A C 1
ATOM 649 O O . GLN A 1 85 ? -10.344 -5.088 15.009 1.00 95.12 85 GLN A O 1
ATOM 654 N N . PRO A 1 86 ? -8.806 -4.614 13.402 1.00 95.88 86 PRO A N 1
ATOM 655 C CA . PRO A 1 86 ? -8.809 -3.179 13.639 1.00 95.88 86 PRO A CA 1
ATOM 656 C C . PRO A 1 86 ? -10.099 -2.530 13.129 1.00 95.88 86 PRO A C 1
ATOM 658 O O . PRO A 1 86 ? -10.779 -3.059 12.253 1.00 95.88 86 PRO A O 1
ATOM 661 N N . ASP A 1 87 ? -10.415 -1.364 13.682 1.00 94.25 87 ASP A N 1
ATOM 662 C CA . ASP A 1 87 ? -11.572 -0.553 13.303 1.00 94.25 87 ASP A CA 1
ATOM 663 C C . ASP A 1 87 ? -11.220 0.443 12.173 1.00 94.25 87 ASP A C 1
ATOM 665 O O . ASP A 1 87 ? -12.112 0.966 11.505 1.00 94.25 87 ASP A O 1
ATOM 669 N N . PHE A 1 88 ? -9.923 0.695 11.941 1.00 94.94 88 PHE A N 1
ATOM 670 C CA . PHE A 1 88 ? -9.413 1.589 10.898 1.00 94.94 88 PHE A CA 1
ATOM 671 C C . PHE A 1 88 ? -8.008 1.187 10.427 1.00 94.94 88 PHE A C 1
ATOM 673 O O . PHE A 1 88 ? -7.227 0.623 11.198 1.00 94.94 88 PHE A O 1
ATOM 680 N N . VAL A 1 89 ? -7.665 1.518 9.181 1.00 97.69 89 VAL A N 1
ATOM 681 C CA . VAL A 1 89 ? -6.317 1.331 8.616 1.00 97.69 89 VAL A CA 1
ATOM 682 C C . VAL A 1 89 ? -5.746 2.672 8.163 1.00 97.69 89 VAL A C 1
ATOM 684 O O . VAL A 1 89 ? -6.429 3.443 7.494 1.00 97.69 89 VAL A O 1
ATOM 687 N N . VAL A 1 90 ? -4.483 2.941 8.487 1.00 97.44 90 VAL A N 1
ATOM 688 C CA . VAL A 1 90 ? -3.745 4.091 7.949 1.00 97.44 90 VAL A CA 1
ATOM 689 C C . VAL A 1 90 ? -2.514 3.599 7.204 1.00 97.44 90 VAL A C 1
ATOM 691 O O . VAL A 1 90 ? -1.699 2.861 7.758 1.00 97.44 90 VAL A O 1
ATOM 694 N N . TYR A 1 91 ? -2.373 4.057 5.967 1.00 98.12 91 TYR A N 1
ATOM 695 C CA . TYR A 1 91 ? -1.155 3.934 5.181 1.00 98.12 91 TYR A CA 1
ATOM 696 C C . TYR A 1 91 ? -0.307 5.199 5.374 1.00 98.12 91 TYR A C 1
ATOM 698 O O . TYR A 1 91 ? -0.789 6.314 5.165 1.00 98.12 91 TYR A O 1
ATOM 706 N N . LEU A 1 92 ? 0.932 5.041 5.835 1.00 96.75 92 LEU A N 1
ATOM 707 C CA . LEU A 1 92 ? 1.803 6.132 6.286 1.00 96.75 92 LEU A CA 1
ATOM 708 C C . LEU A 1 92 ? 2.693 6.732 5.184 1.00 96.75 92 LEU A C 1
ATOM 710 O O . LEU A 1 92 ? 3.546 7.561 5.491 1.00 96.75 92 LEU A O 1
ATOM 714 N N . GLY A 1 93 ? 2.443 6.382 3.922 1.00 95.19 93 GLY A N 1
ATOM 715 C CA . GLY A 1 93 ? 3.216 6.832 2.765 1.00 95.19 93 GLY A CA 1
ATOM 716 C C . GLY A 1 93 ? 4.104 5.733 2.191 1.00 95.19 93 GLY A C 1
ATOM 717 O O . GLY A 1 93 ? 4.233 4.657 2.783 1.00 95.19 93 GLY A O 1
ATOM 718 N N . ASP A 1 94 ? 4.645 6.013 1.008 1.00 96.62 94 ASP A N 1
ATOM 719 C CA . ASP A 1 94 ? 5.439 5.096 0.184 1.00 96.62 94 ASP A CA 1
ATOM 720 C C . ASP A 1 94 ? 4.703 3.762 -0.021 1.00 96.62 94 ASP A C 1
ATOM 722 O O . ASP A 1 94 ? 5.222 2.657 0.151 1.00 96.62 94 ASP A O 1
ATOM 726 N N . VAL A 1 95 ? 3.414 3.885 -0.354 1.00 96.81 95 VAL A N 1
ATOM 727 C CA . VAL A 1 95 ? 2.512 2.758 -0.596 1.00 96.81 95 VAL A CA 1
ATOM 728 C C . VAL A 1 95 ? 2.835 2.113 -1.934 1.00 96.81 95 VAL A C 1
ATOM 730 O O . VAL A 1 95 ? 2.869 0.885 -2.030 1.00 96.81 95 VAL A O 1
ATOM 733 N N . ILE A 1 96 ? 3.080 2.934 -2.954 1.00 94.88 96 ILE A N 1
ATOM 734 C CA . ILE A 1 96 ? 3.568 2.495 -4.260 1.00 94.88 96 ILE A CA 1
ATOM 735 C C . ILE A 1 96 ? 4.943 3.093 -4.534 1.00 94.88 96 ILE A C 1
ATOM 737 O O . ILE A 1 96 ? 5.256 4.189 -4.080 1.00 94.88 96 ILE A O 1
ATOM 741 N N . THR A 1 97 ? 5.742 2.413 -5.348 1.00 92.69 97 THR A N 1
ATOM 742 C CA . THR A 1 97 ? 7.096 2.892 -5.658 1.00 92.69 97 THR A CA 1
ATOM 743 C C . THR A 1 97 ? 7.092 4.079 -6.629 1.00 92.69 97 THR A C 1
ATOM 745 O O . THR A 1 97 ? 7.968 4.924 -6.543 1.00 92.69 97 THR A O 1
ATOM 748 N N . ALA A 1 98 ? 6.096 4.165 -7.522 1.00 88.25 98 ALA A N 1
ATOM 749 C CA . ALA A 1 98 ? 5.911 5.121 -8.635 1.00 88.25 98 ALA A CA 1
ATOM 750 C C . ALA A 1 98 ? 7.118 5.355 -9.562 1.00 88.25 98 ALA A C 1
ATOM 752 O O . ALA A 1 98 ? 6.996 5.077 -10.755 1.00 88.25 98 ALA A O 1
ATOM 753 N N . ASN A 1 99 ? 8.277 5.795 -9.059 1.00 83.94 99 ASN A N 1
ATOM 754 C CA . ASN A 1 99 ? 9.487 6.013 -9.857 1.00 83.94 99 ASN A CA 1
ATOM 755 C C . ASN A 1 99 ? 9.964 4.740 -10.576 1.00 83.94 99 ASN A C 1
ATOM 757 O O . ASN A 1 99 ? 10.628 4.831 -11.599 1.00 83.94 99 ASN A O 1
ATOM 761 N N . ASN A 1 100 ? 9.556 3.564 -10.101 1.00 79.75 100 ASN A N 1
ATOM 762 C CA . ASN A 1 100 ? 9.854 2.262 -10.699 1.00 79.75 100 ASN A CA 1
ATOM 763 C C . ASN A 1 100 ? 8.667 1.664 -11.501 1.00 79.75 100 ASN A C 1
ATOM 765 O O . ASN A 1 100 ? 8.745 0.558 -12.026 1.00 79.75 100 ASN A O 1
ATOM 769 N N . ILE A 1 101 ? 7.552 2.391 -11.652 1.00 80.38 101 ILE A N 1
ATOM 770 C CA . ILE A 1 101 ? 6.334 1.907 -12.321 1.00 80.38 101 ILE A CA 1
ATOM 771 C C . ILE A 1 101 ? 6.118 2.640 -13.645 1.00 80.38 101 ILE A C 1
ATOM 773 O O . ILE A 1 101 ? 5.927 3.855 -13.679 1.00 80.38 101 ILE A O 1
ATOM 777 N N . MET A 1 102 ? 6.028 1.902 -14.757 1.00 68.94 102 MET A N 1
ATOM 778 C CA . MET A 1 102 ? 5.646 2.507 -16.036 1.00 68.94 102 MET A CA 1
ATOM 779 C C . MET A 1 102 ? 4.241 3.137 -15.943 1.00 68.94 102 MET A C 1
ATOM 781 O O . MET A 1 102 ? 3.228 2.455 -15.769 1.00 68.94 102 MET A O 1
ATOM 785 N N . ILE A 1 103 ? 4.218 4.467 -16.082 1.00 60.81 103 ILE A N 1
ATOM 786 C CA . ILE A 1 103 ? 3.184 5.432 -15.651 1.00 60.81 103 ILE A CA 1
ATOM 787 C C . ILE A 1 103 ? 1.734 5.026 -15.956 1.00 60.81 103 ILE A C 1
ATOM 789 O O . ILE A 1 103 ? 0.822 5.354 -15.198 1.00 60.81 103 ILE A O 1
ATOM 793 N N . LYS A 1 104 ? 1.480 4.301 -17.050 1.00 62.34 104 LYS A N 1
ATOM 794 C CA . LYS A 1 104 ? 0.110 4.016 -17.499 1.00 62.34 104 LYS A CA 1
ATOM 795 C C . LYS A 1 104 ? -0.700 3.155 -16.515 1.00 62.34 104 LYS A C 1
ATOM 797 O O . LYS A 1 104 ? -1.924 3.234 -16.541 1.00 62.34 104 LYS A O 1
ATOM 802 N N . ASN A 1 105 ? -0.047 2.379 -15.643 1.00 68.00 105 ASN A N 1
ATOM 803 C CA . ASN A 1 105 ? -0.718 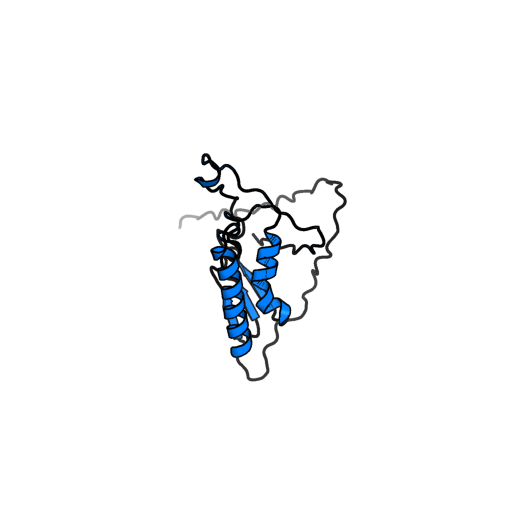1.365 -14.824 1.00 68.00 105 ASN A CA 1
ATOM 804 C C . ASN A 1 105 ? -0.574 1.543 -13.303 1.00 68.00 105 ASN A C 1
ATOM 806 O O . ASN A 1 105 ? -0.987 0.649 -12.578 1.00 68.00 105 ASN A O 1
ATOM 810 N N . ALA A 1 106 ? -0.080 2.672 -12.784 1.00 78.88 106 ALA A N 1
ATOM 811 C CA . ALA A 1 106 ? 0.152 2.841 -11.336 1.00 78.88 106 ALA A CA 1
ATOM 812 C C . ALA A 1 106 ? -1.082 2.552 -10.447 1.00 78.88 106 ALA A C 1
ATOM 814 O O . ALA A 1 106 ? -0.948 2.079 -9.321 1.00 78.88 106 ALA A O 1
ATOM 815 N N . SER A 1 107 ? -2.296 2.755 -10.975 1.00 85.19 107 SER A N 1
ATOM 816 C CA . SER A 1 107 ? -3.547 2.445 -10.264 1.00 85.19 107 SER A CA 1
ATOM 817 C C . SER A 1 107 ? -3.704 0.975 -9.845 1.00 85.19 107 SER A C 1
ATOM 819 O O . SER A 1 107 ? -4.354 0.723 -8.834 1.00 85.19 107 SER A O 1
ATOM 821 N N . ILE A 1 108 ? -3.095 0.011 -10.554 1.00 88.44 108 ILE A N 1
ATOM 822 C CA . ILE A 1 108 ? -3.197 -1.415 -10.190 1.00 88.44 108 ILE A CA 1
ATOM 823 C C . ILE A 1 108 ? -2.464 -1.716 -8.879 1.00 88.44 108 ILE A C 1
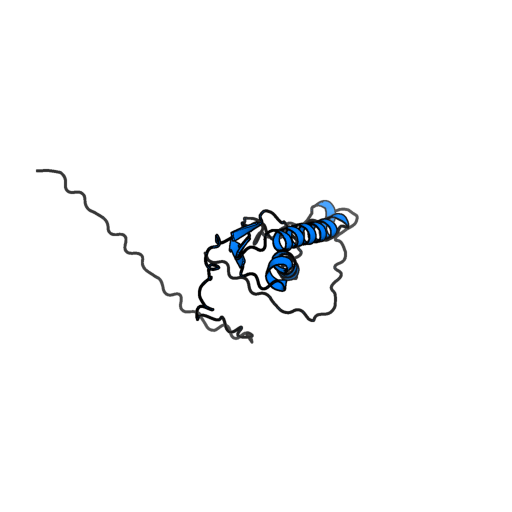ATOM 825 O O . ILE A 1 108 ? -2.922 -2.539 -8.094 1.00 88.44 108 ILE A O 1
ATOM 829 N N . TYR A 1 109 ? -1.360 -1.014 -8.619 1.00 92.94 109 TYR A N 1
ATOM 830 C CA . TYR A 1 109 ? -0.559 -1.198 -7.412 1.00 92.94 109 TYR A CA 1
ATOM 831 C C . TYR A 1 109 ? -1.245 -0.587 -6.200 1.00 92.94 109 TYR A C 1
ATOM 833 O O . TYR A 1 109 ? -1.297 -1.212 -5.147 1.00 92.94 109 TYR A O 1
ATOM 841 N N . TRP A 1 110 ? -1.889 0.568 -6.376 1.00 93.19 110 TRP A N 1
ATOM 842 C CA . TRP A 1 110 ? -2.794 1.103 -5.364 1.00 93.19 110 TRP A CA 1
ATOM 843 C C . TRP A 1 110 ? -3.949 0.147 -5.067 1.00 93.19 110 TRP A C 1
ATOM 845 O O . TRP A 1 110 ? -4.229 -0.121 -3.902 1.00 93.19 110 TRP A O 1
ATOM 855 N N . ASP A 1 111 ? -4.595 -0.396 -6.105 1.00 93.19 111 ASP A N 1
ATOM 856 C CA . ASP A 1 111 ? -5.685 -1.367 -5.967 1.00 93.19 111 ASP A CA 1
ATOM 857 C C . ASP A 1 111 ? -5.257 -2.591 -5.143 1.00 93.19 111 ASP A C 1
ATOM 859 O O . ASP A 1 111 ? -5.971 -3.013 -4.228 1.00 93.19 111 ASP A O 1
ATOM 863 N N . GLN A 1 112 ? -4.060 -3.108 -5.425 1.00 95.25 112 GLN A N 1
ATOM 864 C CA . GLN A 1 112 ? -3.469 -4.246 -4.735 1.00 95.25 112 GLN A CA 1
ATOM 865 C C . GLN A 1 112 ? -3.076 -3.914 -3.289 1.00 95.25 112 GLN A C 1
ATOM 867 O O . GLN A 1 112 ? -3.452 -4.660 -2.379 1.00 95.25 112 GLN A O 1
ATOM 872 N N . ALA A 1 113 ? -2.386 -2.795 -3.058 1.00 97.00 113 ALA A N 1
ATOM 873 C CA . ALA A 1 113 ? -1.898 -2.378 -1.743 1.00 97.00 113 ALA A CA 1
ATOM 874 C C . ALA A 1 113 ? -3.040 -2.144 -0.743 1.00 97.00 113 ALA A C 1
ATOM 876 O O . ALA A 1 113 ? -2.964 -2.562 0.416 1.00 97.00 113 ALA A O 1
ATOM 877 N N . VAL A 1 114 ? -4.144 -1.539 -1.199 1.00 97.25 114 VAL A N 1
ATOM 878 C CA . VAL A 1 114 ? -5.319 -1.274 -0.349 1.00 97.25 114 VAL A CA 1
ATOM 879 C C . VAL A 1 114 ? -6.278 -2.459 -0.262 1.00 97.25 114 VAL A C 1
ATOM 881 O O . VAL A 1 114 ? -7.212 -2.451 0.548 1.00 97.25 114 VAL A O 1
ATOM 884 N N . SER A 1 115 ? -6.065 -3.501 -1.076 1.00 97.50 115 SER A N 1
ATOM 885 C CA . SER A 1 115 ? -6.959 -4.656 -1.144 1.00 97.50 115 SER A CA 1
ATOM 886 C C . SER A 1 115 ? -7.207 -5.327 0.214 1.00 97.50 115 SER A C 1
ATOM 888 O O . SER A 1 115 ? -8.377 -5.614 0.477 1.00 97.50 115 SER A O 1
ATOM 890 N N . PRO A 1 116 ? -6.227 -5.513 1.131 1.00 98.12 116 PRO A N 1
ATOM 891 C CA . PRO A 1 116 ? -6.480 -6.211 2.391 1.00 98.12 116 PRO A CA 1
ATOM 892 C C . PRO A 1 116 ? -7.515 -5.505 3.272 1.00 98.12 116 PRO A C 1
ATOM 894 O O . PRO A 1 116 ? -8.364 -6.183 3.860 1.00 98.12 116 PRO A O 1
ATOM 897 N N . ALA A 1 117 ? -7.474 -4.170 3.332 1.00 97.38 117 ALA A N 1
ATOM 898 C CA . ALA A 1 117 ? -8.449 -3.355 4.054 1.00 97.38 117 ALA A CA 1
ATOM 899 C C . ALA A 1 117 ? -9.782 -3.289 3.296 1.00 97.38 117 ALA A C 1
ATOM 901 O O . ALA A 1 117 ? -10.844 -3.554 3.867 1.00 97.38 117 ALA A O 1
ATOM 902 N N . ARG A 1 118 ? -9.723 -3.019 1.984 1.00 96.00 118 ARG A N 1
ATOM 903 C CA . ARG A 1 118 ? -10.901 -2.849 1.125 1.00 96.00 118 ARG A CA 1
ATOM 904 C C . ARG A 1 118 ? -11.796 -4.084 1.090 1.00 96.00 118 ARG A C 1
ATOM 906 O O . ARG A 1 118 ? -13.001 -3.951 1.274 1.00 96.00 118 ARG A O 1
ATOM 913 N N . VAL A 1 119 ? -11.240 -5.280 0.875 1.00 96.06 119 VAL A N 1
ATOM 914 C CA . VAL A 1 119 ? -12.046 -6.518 0.785 1.00 96.06 119 VAL A CA 1
ATOM 915 C C . VAL A 1 119 ? -12.695 -6.898 2.117 1.00 96.06 119 VAL A C 1
ATOM 917 O O . VAL A 1 119 ? -13.683 -7.624 2.129 1.00 96.06 119 VAL A O 1
ATOM 920 N N . ARG A 1 120 ? -12.164 -6.391 3.237 1.00 95.50 120 ARG A N 1
ATOM 921 C CA . ARG A 1 120 ? -12.730 -6.557 4.585 1.00 95.50 120 ARG A CA 1
ATOM 922 C C . ARG A 1 120 ? -13.730 -5.458 4.950 1.00 95.50 120 ARG A C 1
ATOM 924 O O . ARG A 1 120 ? -14.315 -5.515 6.025 1.00 95.50 120 ARG A O 1
ATOM 931 N N . GLY A 1 121 ? -13.911 -4.454 4.090 1.00 93.25 121 GLY A N 1
ATOM 932 C CA . GLY A 1 121 ? -14.745 -3.289 4.381 1.00 93.25 121 GLY A CA 1
ATOM 933 C C . GLY A 1 121 ? -14.221 -2.438 5.541 1.00 93.25 121 GLY A C 1
ATOM 934 O O . GLY A 1 121 ? -15.006 -1.718 6.152 1.00 93.25 121 GLY A O 1
ATOM 935 N N . ILE A 1 122 ? -12.924 -2.525 5.866 1.00 94.06 122 ILE A N 1
ATOM 936 C CA . ILE A 1 122 ? -12.322 -1.685 6.905 1.00 94.06 122 ILE A CA 1
ATOM 937 C C . ILE A 1 122 ? -12.079 -0.296 6.295 1.00 94.06 122 ILE A C 1
ATOM 939 O O . ILE A 1 122 ? -11.395 -0.208 5.268 1.00 94.06 122 ILE A O 1
ATOM 943 N N . PRO A 1 123 ? -12.615 0.789 6.886 1.00 93.12 123 PRO A N 1
ATOM 944 C CA . PRO A 1 123 ? -12.324 2.136 6.420 1.00 93.12 123 PRO A CA 1
ATOM 945 C C . PRO A 1 123 ? -10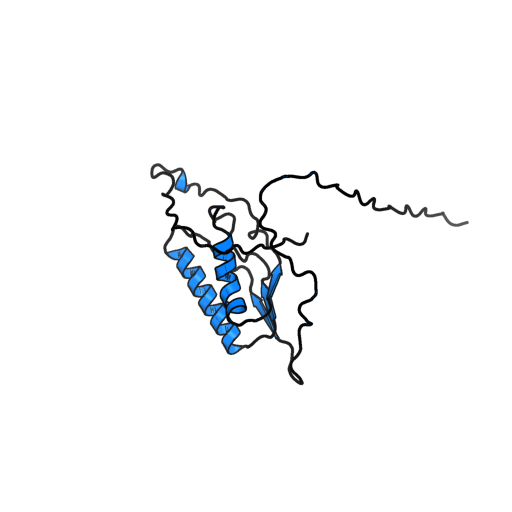.824 2.425 6.531 1.00 93.12 123 PRO A C 1
ATOM 947 O O . PRO A 1 123 ? -10.175 2.030 7.504 1.00 93.12 123 PRO A O 1
ATOM 950 N N . TRP A 1 124 ? -10.273 3.107 5.530 1.00 95.38 124 TRP A N 1
ATOM 951 C CA . TRP A 1 124 ? -8.844 3.378 5.461 1.00 95.38 124 TRP A CA 1
ATOM 952 C C . TRP A 1 124 ? -8.551 4.786 4.955 1.00 95.38 124 TRP A C 1
ATOM 954 O O . TRP A 1 124 ? -9.368 5.402 4.268 1.00 95.38 124 TRP A O 1
ATOM 964 N N . SER A 1 125 ? -7.369 5.285 5.294 1.00 94.88 125 SER A N 1
ATOM 965 C CA . SER A 1 125 ? -6.801 6.505 4.725 1.00 94.88 125 SER A CA 1
ATOM 966 C C . SER A 1 125 ? -5.325 6.311 4.403 1.00 94.88 125 SER A C 1
ATOM 968 O O . SER A 1 125 ? -4.683 5.394 4.911 1.00 94.88 125 SER A O 1
ATOM 970 N N . SER A 1 126 ? -4.787 7.184 3.554 1.00 95.38 126 SER A N 1
ATOM 971 C CA . SER A 1 126 ? -3.360 7.241 3.250 1.00 95.38 126 SER A CA 1
ATOM 972 C C . SER A 1 126 ? -2.865 8.670 3.380 1.00 95.38 126 SER A C 1
ATOM 974 O O . SER A 1 126 ? -3.572 9.606 3.001 1.00 95.38 126 SER A O 1
ATOM 976 N N . VAL A 1 127 ? -1.640 8.828 3.864 1.00 94.81 127 VAL A N 1
ATOM 977 C CA . VAL A 1 127 ? -0.798 9.979 3.519 1.00 94.81 127 VAL A CA 1
ATOM 978 C C . VAL A 1 127 ? 0.091 9.587 2.339 1.00 94.81 127 VAL A C 1
ATOM 980 O O . VAL A 1 127 ? 0.251 8.398 2.068 1.00 94.81 127 VAL A O 1
ATOM 983 N N . PHE A 1 128 ? 0.588 10.572 1.593 1.00 93.69 128 PHE A N 1
ATOM 984 C CA . PHE A 1 128 ? 1.483 10.339 0.458 1.00 93.69 128 PHE A CA 1
ATOM 985 C C . PHE A 1 128 ? 2.921 10.538 0.928 1.00 93.69 128 PHE A C 1
ATOM 987 O O . PHE A 1 128 ? 3.239 11.588 1.492 1.00 93.69 128 PHE A O 1
ATOM 994 N N . GLY A 1 129 ? 3.756 9.533 0.700 1.00 93.19 129 GLY A N 1
ATOM 995 C CA . GLY A 1 129 ? 5.200 9.621 0.856 1.00 93.19 129 GLY A CA 1
ATOM 996 C C . GLY A 1 129 ? 5.869 10.215 -0.385 1.00 93.19 129 GLY A C 1
ATOM 997 O O . GLY A 1 129 ? 5.199 10.677 -1.315 1.00 93.19 129 GLY A O 1
ATOM 998 N N . ASN A 1 130 ? 7.201 10.247 -0.391 1.00 93.88 130 ASN A N 1
ATOM 999 C CA . ASN A 1 130 ? 7.958 10.796 -1.516 1.00 93.88 130 ASN A CA 1
ATOM 1000 C C . ASN A 1 130 ? 7.927 9.891 -2.750 1.00 93.88 130 ASN A C 1
ATOM 1002 O O . ASN A 1 130 ? 8.209 10.386 -3.838 1.00 93.88 130 ASN A O 1
ATOM 1006 N N . HIS A 1 131 ? 7.598 8.606 -2.599 1.00 93.94 131 HIS A N 1
ATOM 1007 C CA . HIS A 1 131 ? 7.450 7.684 -3.720 1.00 93.94 131 HIS A CA 1
ATOM 1008 C C . HIS A 1 131 ? 6.066 7.745 -4.360 1.00 93.94 131 HIS A C 1
ATOM 1010 O O . HIS A 1 131 ? 5.967 7.577 -5.565 1.00 93.94 131 HIS A O 1
ATOM 1016 N N . ASP A 1 132 ? 5.002 8.055 -3.618 1.00 91.94 132 ASP A N 1
ATOM 1017 C CA . ASP A 1 132 ? 3.621 7.872 -4.097 1.00 91.94 132 ASP A CA 1
ATOM 1018 C C . ASP A 1 132 ? 3.226 8.738 -5.313 1.00 91.94 132 ASP A C 1
ATOM 1020 O O . ASP A 1 132 ? 2.252 8.423 -6.006 1.00 91.94 132 ASP A O 1
ATOM 1024 N N . ASP A 1 133 ? 3.971 9.813 -5.597 1.00 87.88 133 ASP A N 1
ATOM 1025 C CA . ASP A 1 133 ? 3.842 10.619 -6.821 1.00 87.88 133 ASP A CA 1
ATOM 1026 C C . ASP A 1 133 ? 5.168 10.883 -7.553 1.00 87.88 133 ASP A C 1
ATOM 1028 O O . ASP A 1 133 ? 5.247 11.783 -8.398 1.00 87.88 133 ASP A O 1
ATOM 1032 N N . ALA A 1 134 ? 6.198 10.087 -7.255 1.00 87.31 134 ALA A N 1
ATOM 1033 C CA . ALA A 1 134 ? 7.522 10.289 -7.818 1.00 87.31 134 ALA A CA 1
ATOM 1034 C C . ALA A 1 134 ? 7.520 10.152 -9.354 1.00 87.31 134 ALA A C 1
ATOM 1036 O O . ALA A 1 134 ? 6.830 9.290 -9.915 1.00 87.31 134 ALA A O 1
ATOM 1037 N N . PRO A 1 135 ? 8.309 10.982 -10.066 1.00 84.06 135 PRO A N 1
ATOM 1038 C CA . PRO A 1 135 ? 8.471 10.843 -11.505 1.00 84.06 135 PRO A CA 1
ATOM 1039 C C . PRO A 1 135 ? 9.125 9.499 -11.838 1.00 84.06 135 PRO A C 1
ATOM 1041 O O . PRO A 1 135 ? 10.031 9.055 -11.139 1.00 84.06 135 PRO A O 1
ATOM 1044 N N . PHE A 1 136 ? 8.690 8.874 -12.935 1.00 82.31 136 PHE A N 1
ATOM 1045 C CA . PHE A 1 136 ? 9.304 7.638 -13.417 1.00 82.31 136 PHE A CA 1
ATOM 1046 C C . PHE A 1 136 ? 10.793 7.841 -13.717 1.00 82.31 136 PHE A C 1
ATOM 1048 O O . PHE A 1 136 ? 11.164 8.727 -14.493 1.00 82.31 136 PHE A O 1
ATOM 1055 N N . GLU A 1 137 ? 11.625 6.987 -13.135 1.00 81.38 137 GLU A N 1
ATOM 1056 C CA . GLU A 1 137 ? 13.062 6.934 -13.347 1.00 81.38 137 GLU A CA 1
ATOM 1057 C C . GLU A 1 137 ? 13.382 5.740 -14.240 1.00 81.38 137 GLU A C 1
ATOM 1059 O O . GLU A 1 137 ? 13.059 4.593 -13.938 1.00 81.38 137 GLU A O 1
ATOM 1064 N N . TRP A 1 138 ? 14.011 6.016 -15.381 1.00 75.12 138 TRP A N 1
ATOM 1065 C CA . TRP A 1 138 ? 14.389 4.970 -16.321 1.00 75.12 138 TRP A CA 1
ATOM 1066 C C . TRP A 1 138 ? 15.582 4.178 -15.773 1.00 75.12 138 TRP A C 1
ATOM 1068 O O . TRP A 1 138 ? 16.634 4.788 -15.548 1.00 75.12 138 TRP A O 1
ATOM 1078 N N . PRO A 1 139 ? 15.476 2.844 -15.623 1.00 72.19 139 PRO A N 1
ATOM 1079 C CA . PRO A 1 139 ? 16.616 2.022 -15.238 1.00 72.19 139 PRO A CA 1
ATOM 1080 C C . PRO A 1 139 ? 17.722 2.146 -16.284 1.00 72.19 139 PRO A C 1
ATOM 1082 O O . PRO A 1 139 ? 17.481 1.986 -17.485 1.00 72.19 139 PRO A O 1
ATOM 1085 N N . MET A 1 140 ? 18.947 2.443 -15.847 1.00 72.56 140 MET A N 1
ATOM 1086 C CA . MET A 1 140 ? 20.066 2.647 -16.771 1.00 72.56 140 MET A CA 1
ATOM 1087 C C . MET A 1 140 ? 20.386 1.363 -17.554 1.00 72.56 140 MET A C 1
ATOM 1089 O O . MET A 1 140 ? 20.826 1.418 -18.702 1.00 72.56 140 MET A O 1
ATOM 1093 N N . GLU A 1 141 ? 20.094 0.197 -16.972 1.00 70.31 141 GLU A N 1
ATOM 1094 C CA . GLU A 1 141 ? 20.258 -1.124 -17.580 1.00 70.31 141 GLU A CA 1
ATOM 1095 C C . GLU A 1 141 ? 19.404 -1.304 -18.843 1.00 70.31 141 GLU A C 1
ATOM 1097 O O . GLU A 1 141 ? 19.794 -2.042 -19.752 1.00 70.31 141 GLU A O 1
ATOM 1102 N N . TRP A 1 142 ? 18.268 -0.605 -18.946 1.00 70.31 142 TRP A N 1
ATOM 1103 C CA . TRP A 1 142 ? 17.391 -0.654 -20.123 1.00 70.31 142 TRP A CA 1
ATOM 1104 C C . TRP A 1 142 ? 18.000 0.048 -21.344 1.00 70.31 142 TRP A C 1
ATOM 1106 O O . TRP A 1 142 ? 17.545 -0.164 -22.468 1.00 70.31 142 TRP A O 1
ATOM 1116 N N . PHE A 1 143 ? 19.044 0.857 -21.147 1.00 72.06 143 PHE A N 1
ATOM 1117 C CA . PHE A 1 143 ? 19.824 1.478 -22.220 1.00 72.06 143 PHE A CA 1
ATOM 1118 C C . PHE A 1 143 ? 21.108 0.696 -22.557 1.00 72.06 143 PHE A C 1
ATOM 1120 O O . PHE A 1 143 ? 21.974 1.209 -23.265 1.00 72.06 143 PHE A O 1
ATOM 1127 N N . SER A 1 144 ? 21.246 -0.543 -22.068 1.00 70.38 144 SER A N 1
ATOM 1128 C CA . SER A 1 144 ? 22.329 -1.457 -22.459 1.00 70.38 144 SER A CA 1
ATOM 1129 C C . SER A 1 144 ? 22.144 -2.014 -23.880 1.00 70.38 144 SER A C 1
ATOM 1131 O O . SER A 1 144 ? 21.096 -1.834 -24.501 1.00 70.38 144 SER A O 1
ATOM 1133 N N . GLU A 1 145 ? 23.137 -2.753 -24.396 1.00 64.38 145 GLU A N 1
ATOM 1134 C CA . GLU A 1 145 ? 23.069 -3.417 -25.716 1.00 64.38 145 GLU A CA 1
ATOM 1135 C C . GLU A 1 145 ? 21.847 -4.342 -25.884 1.00 64.38 145 GLU A C 1
ATOM 1137 O O . GLU A 1 145 ? 21.435 -4.622 -27.008 1.00 64.38 145 GLU A O 1
ATOM 1142 N N . THR A 1 146 ? 21.250 -4.801 -24.778 1.00 68.25 146 THR A N 1
ATOM 1143 C CA . THR A 1 146 ? 20.053 -5.659 -24.787 1.00 68.25 146 THR A CA 1
ATOM 1144 C C . THR A 1 146 ? 18.746 -4.899 -25.049 1.00 68.25 146 THR A C 1
ATOM 1146 O O . THR A 1 146 ? 17.754 -5.517 -25.437 1.00 68.25 146 THR A O 1
ATOM 1149 N N . GLY A 1 147 ? 18.762 -3.565 -24.934 1.00 64.38 147 GLY A N 1
ATOM 1150 C CA . GLY A 1 147 ? 17.645 -2.677 -25.249 1.00 64.38 147 GLY A CA 1
ATOM 1151 C C . GLY A 1 147 ? 16.531 -2.627 -24.197 1.00 64.38 147 GLY A C 1
ATOM 1152 O O . GLY A 1 147 ? 16.559 -3.296 -23.166 1.00 64.38 147 GLY A O 1
ATOM 1153 N N . ILE A 1 148 ? 15.521 -1.800 -24.480 1.00 63.22 148 ILE A N 1
ATOM 1154 C CA . ILE A 1 148 ? 14.355 -1.585 -23.613 1.00 63.22 148 ILE A CA 1
ATOM 1155 C C . ILE A 1 148 ? 13.483 -2.860 -23.597 1.00 63.22 148 ILE A C 1
ATOM 1157 O O . ILE A 1 148 ? 13.099 -3.332 -24.678 1.00 63.22 148 ILE A O 1
ATOM 1161 N N . PRO A 1 149 ? 13.111 -3.407 -22.419 1.00 65.06 149 PRO A N 1
ATOM 1162 C CA . PRO A 1 149 ? 12.217 -4.561 -22.323 1.00 65.06 149 PRO A CA 1
ATOM 1163 C C . PRO A 1 149 ? 10.874 -4.333 -23.033 1.00 65.06 149 PRO A C 1
ATOM 1165 O O . PRO A 1 149 ? 10.309 -3.239 -23.012 1.00 65.06 149 PRO A O 1
ATOM 1168 N N . GLN A 1 150 ? 10.326 -5.381 -23.654 1.00 59.94 150 GLN A N 1
ATOM 1169 C CA . GLN A 1 150 ? 9.040 -5.295 -24.352 1.00 59.94 150 GLN A CA 1
ATOM 1170 C C . GLN A 1 150 ? 7.865 -5.187 -23.366 1.00 59.94 150 GLN A C 1
ATOM 1172 O O . GLN A 1 150 ? 7.674 -6.037 -22.494 1.00 59.94 150 GLN A O 1
ATOM 1177 N N . LEU A 1 151 ? 7.041 -4.158 -23.560 1.00 53.28 151 LEU A N 1
ATOM 1178 C CA . LEU A 1 151 ? 5.802 -3.921 -22.822 1.00 53.28 151 LEU A CA 1
ATOM 1179 C C . LEU A 1 151 ? 4.731 -4.967 -23.178 1.00 53.28 151 LEU A C 1
ATOM 1181 O O . LEU A 1 151 ? 4.224 -4.979 -24.298 1.00 53.28 151 LEU A O 1
ATOM 1185 N N . HIS A 1 152 ? 4.324 -5.790 -22.209 1.00 52.78 152 HIS A N 1
ATOM 1186 C CA . HIS A 1 152 ? 3.160 -6.673 -22.335 1.00 52.78 152 HIS A CA 1
ATOM 1187 C C . HIS A 1 152 ? 1.956 -6.072 -21.599 1.00 52.78 152 HIS A C 1
ATOM 1189 O O . HIS A 1 152 ? 1.912 -6.049 -20.371 1.00 52.78 152 HIS A O 1
ATOM 1195 N N . CYS A 1 153 ? 0.962 -5.592 -22.349 1.00 47.12 153 CYS A N 1
ATOM 1196 C CA . CYS A 1 153 ? -0.275 -5.033 -21.797 1.00 47.12 153 CYS A CA 1
ATOM 1197 C C . CYS A 1 153 ? -1.446 -6.024 -21.968 1.00 47.12 153 CYS A C 1
ATOM 1199 O O . CYS A 1 153 ? -1.760 -6.366 -23.111 1.00 47.12 153 CYS A O 1
ATOM 1201 N N . PRO A 1 154 ? -2.135 -6.457 -20.893 1.00 51.31 154 PRO A N 1
ATOM 1202 C CA . PRO A 1 154 ? -3.366 -7.235 -21.015 1.00 51.31 154 PRO A CA 1
ATOM 1203 C C . PRO A 1 154 ? -4.557 -6.371 -21.473 1.00 51.31 154 PRO A C 1
ATOM 1205 O O . PRO A 1 154 ? -4.588 -5.156 -21.264 1.00 51.31 154 PRO A O 1
ATOM 1208 N N . ALA A 1 155 ? -5.539 -7.006 -22.124 1.00 50.03 155 ALA A N 1
ATOM 1209 C CA . ALA A 1 155 ? -6.718 -6.347 -22.687 1.00 50.03 155 ALA A CA 1
ATOM 1210 C C . ALA A 1 155 ? -7.602 -5.698 -21.604 1.00 50.03 155 ALA A C 1
ATOM 1212 O O . ALA A 1 155 ? -7.853 -6.260 -20.540 1.00 50.03 155 ALA A O 1
ATOM 1213 N N . THR A 1 156 ? -8.071 -4.490 -21.909 1.00 53.03 156 THR A N 1
ATOM 1214 C CA . THR A 1 156 ? -8.706 -3.533 -20.999 1.00 53.03 156 THR A CA 1
ATOM 1215 C C . THR A 1 156 ? -10.107 -3.939 -20.540 1.00 53.03 156 THR A C 1
ATOM 1217 O O . THR A 1 156 ? -11.045 -3.932 -21.333 1.00 53.03 156 THR A O 1
ATOM 1220 N N . ASN A 1 157 ? -10.249 -4.165 -19.233 1.00 50.12 157 ASN A N 1
ATOM 1221 C CA . ASN A 1 157 ? -11.458 -3.911 -18.443 1.00 50.12 157 ASN A CA 1
ATOM 1222 C C . ASN A 1 157 ? -10.992 -3.517 -17.030 1.00 50.12 157 ASN A C 1
ATOM 1224 O O . ASN A 1 157 ? -10.888 -4.365 -16.149 1.00 50.12 157 ASN A O 1
ATOM 1228 N N . ALA A 1 158 ? -10.616 -2.250 -16.835 1.00 49.69 158 ALA A N 1
ATOM 1229 C CA . ALA A 1 158 ? -10.115 -1.753 -15.555 1.00 49.69 158 ALA A CA 1
ATOM 1230 C C . ALA A 1 158 ? -11.006 -0.622 -15.030 1.00 49.69 158 ALA A C 1
ATOM 1232 O O . ALA A 1 158 ? -11.294 0.341 -15.741 1.00 49.69 158 ALA A O 1
ATOM 1233 N N . SER A 1 159 ? -11.435 -0.759 -13.779 1.00 45.56 159 SER A N 1
ATOM 1234 C CA . SER A 1 159 ? -12.077 0.295 -12.995 1.00 45.56 159 SER A CA 1
ATOM 1235 C C . SER A 1 159 ? -10.998 1.246 -12.477 1.00 45.56 159 SER A C 1
ATOM 1237 O O . SER A 1 159 ? -9.983 0.793 -11.954 1.00 45.56 159 SER A O 1
ATOM 1239 N N . PHE A 1 160 ? -11.201 2.555 -12.609 1.00 40.06 160 PHE A N 1
ATOM 1240 C CA . PHE A 1 160 ? -10.234 3.554 -12.152 1.00 40.06 160 PHE A CA 1
ATOM 1241 C C . PHE A 1 160 ? -10.459 3.894 -10.676 1.00 40.06 160 PHE A C 1
ATOM 1243 O O . PHE A 1 160 ? -11.559 4.290 -10.288 1.00 40.06 160 PHE A O 1
ATOM 1250 N N . LEU A 1 161 ? -9.405 3.789 -9.868 1.00 42.34 161 LEU A N 1
ATOM 1251 C CA . LEU A 1 161 ? -9.340 4.403 -8.546 1.00 42.34 161 LEU A CA 1
ATOM 1252 C C . LEU A 1 161 ? -8.795 5.829 -8.712 1.00 42.34 161 LEU A C 1
ATOM 1254 O O . LEU A 1 161 ? -7.674 6.012 -9.180 1.00 42.34 161 LEU A O 1
ATOM 1258 N N . VAL A 1 162 ? -9.593 6.838 -8.357 1.00 44.53 162 VAL A N 1
ATOM 1259 C CA . VAL A 1 162 ? -9.147 8.239 -8.312 1.00 44.53 162 VAL A CA 1
ATOM 1260 C C . VAL A 1 162 ? -8.667 8.527 -6.896 1.00 44.53 162 VAL A C 1
ATOM 1262 O O . VAL A 1 162 ? -9.463 8.473 -5.960 1.00 44.53 162 VAL A O 1
ATOM 1265 N N . ILE A 1 163 ? -7.379 8.828 -6.738 1.00 53.50 163 ILE A N 1
ATOM 1266 C CA . ILE A 1 163 ? -6.793 9.192 -5.447 1.00 53.50 163 ILE A CA 1
ATOM 1267 C C . ILE A 1 163 ? -6.520 10.693 -5.460 1.00 53.50 163 ILE A C 1
ATOM 1269 O O . ILE A 1 163 ? -5.820 11.200 -6.335 1.00 53.50 163 ILE A O 1
ATOM 1273 N N . PHE A 1 164 ? -7.112 11.412 -4.508 1.00 37.06 164 PHE A N 1
ATOM 1274 C CA . PHE A 1 164 ? -6.898 12.846 -4.350 1.00 37.06 164 PHE A CA 1
ATOM 1275 C C . PHE A 1 164 ? -5.719 13.082 -3.412 1.00 37.06 164 PHE A C 1
ATOM 1277 O O . PHE A 1 164 ? -5.763 12.688 -2.248 1.00 37.06 164 PHE A O 1
ATOM 1284 N N . LYS A 1 165 ? -4.695 13.776 -3.912 1.00 39.53 165 LYS A N 1
ATOM 1285 C CA . LYS A 1 165 ? -3.671 14.399 -3.075 1.00 39.53 165 LYS A CA 1
ATOM 1286 C C . LYS A 1 165 ? -4.306 15.617 -2.403 1.00 39.53 165 LYS A C 1
ATOM 1288 O O . LYS A 1 165 ? -4.631 16.592 -3.080 1.00 39.53 165 LYS A O 1
ATOM 1293 N N . VAL A 1 166 ? -4.536 15.548 -1.095 1.00 33.03 166 VAL A N 1
ATOM 1294 C CA . VAL A 1 166 ? -4.866 16.741 -0.305 1.00 33.03 166 VAL A CA 1
ATOM 1295 C C . VAL A 1 166 ? -3.541 17.453 -0.041 1.00 33.03 166 VAL A C 1
ATOM 1297 O O . VAL A 1 166 ? -2.680 16.898 0.638 1.00 33.03 166 VAL A O 1
ATOM 1300 N N . LEU A 1 167 ? -3.355 18.617 -0.669 1.00 34.31 167 LEU A N 1
ATOM 1301 C CA . LEU A 1 167 ? -2.232 19.530 -0.433 1.00 34.31 167 LEU A CA 1
ATOM 1302 C C . LEU A 1 167 ? -2.544 20.471 0.733 1.00 34.31 167 LEU A C 1
ATOM 1304 O O . LEU A 1 167 ? -3.715 20.911 0.819 1.00 34.31 167 LEU A O 1
#

Radius of gyration: 22.2 Å; chains: 1; bounding box: 45×69×52 Å

Organism: NCBI:txid2727404

Sequence (167 aa):
MPPQWTFICLSLILAAVSSADVRGAGHTVPLRTTPEGNLRMRDGAPFKIALFADLHFGEDAWTEWGPRQDVNSVGVMAAVLEKEQPDFVVYLGDVITANNIMIKNASIYWDQAVSPARVRGIPWSSVFGNHDDAPFEWPMEWFSETGIPQLHCPATNASFLVIFKVL

Foldseek 3Di:
DDDDDDDDDPDDDPDDDDDDDDDDPDPPPPDPPDDPDDQDDDPPDDAFEAEAEQLAQQPPVVDPPRVVSLVVLLVVLLVCCVVVVHQEYEYEENQHQQLNDDNPPSQVSVCSSCVSCVVVVRYYDYAYDCRNNDHHDDDVCCVPPVHHDDDDDDDDDDDGDDDDHDD

InterPro domains:
  IPR004843 Calcineurin-like, phosphoesterase domain [PF00149] (47-141)
  IPR029052 Metallo-dependent phosphatase-like [G3DSA:3.60.21.10] (37-164)
  IPR029052 Metallo-dependent phosphatase-like [SSF56300] (45-143)

Secondary structure (DSSP, 8-state):
---------------------------------S---PPPPPTTS---EEEE----BTTTTTSSHHHHHHHHHHHHHHHHHHHH--SEEEE-S--B--TTS-GGGHHHHHHHHHHHHHTTT--EEE---SSTTPPP---GGGGSTT-SPP---PPP--PPPP-----